Protein AF-A0A520CHU1-F1 (afdb_monomer_lite)

Sequence (107 aa):
MNLDFFTPTNKTLRKYIQGYYFIAKNEKSNSFNYWTFPNNYFILTITQNIDITIEENKLVLKPSTQDKIVINYVASYIKPIEVFYEKPVNEITIYFKPYQLKQPPNK

Secondary structure (DSSP, 8-state):
-----B--SSTTGGGTEEEEEEE---TTPPPEEEEE---S-EEEEEEESEEEEEETTEEEEEE-SS--EEEEEE---SS-EEEEESS---EEEEEEPPP--PPPP--

Structure (mmCIF, N/CA/C/O backbone):
data_AF-A0A520CHU1-F1
#
_entry.id   AF-A0A520CHU1-F1
#
loop_
_atom_site.group_PDB
_atom_site.id
_atom_site.type_symbol
_atom_site.label_atom_id
_atom_site.label_alt_id
_atom_site.label_comp_id
_atom_site.label_asym_id
_atom_site.label_entity_id
_atom_site.label_seq_id
_atom_site.pdbx_PDB_ins_code
_atom_site.Cartn_x
_atom_site.Cartn_y
_atom_site.Cartn_z
_atom_site.occupancy
_atom_site.B_iso_or_equiv
_atom_site.auth_seq_id
_atom_site.auth_comp_id
_atom_site.auth_asym_id
_atom_site.auth_atom_id
_atom_site.pdbx_PDB_model_num
ATOM 1 N N . MET A 1 1 ? 3.536 -3.960 13.510 1.00 62.06 1 MET A N 1
ATOM 2 C CA . MET A 1 1 ? 2.751 -4.540 12.400 1.00 62.06 1 MET A CA 1
ATOM 3 C C . MET A 1 1 ? 3.682 -5.433 11.601 1.00 62.06 1 MET A C 1
ATOM 5 O O . MET A 1 1 ? 4.796 -4.999 11.344 1.00 62.06 1 MET A O 1
ATOM 9 N N . ASN A 1 2 ? 3.274 -6.661 11.286 1.00 65.56 2 ASN A N 1
ATOM 10 C CA . ASN A 1 2 ? 3.988 -7.508 10.331 1.00 65.56 2 ASN A CA 1
ATOM 11 C C . ASN A 1 2 ? 3.186 -7.451 9.032 1.00 65.56 2 ASN A C 1
ATOM 13 O O . ASN A 1 2 ? 1.977 -7.675 9.071 1.00 65.56 2 ASN A O 1
ATOM 17 N N . LEU A 1 3 ? 3.812 -7.009 7.951 1.00 80.81 3 LEU A N 1
ATOM 18 C CA . LEU A 1 3 ? 3.130 -6.670 6.712 1.00 80.81 3 LEU A CA 1
ATOM 19 C C . LEU A 1 3 ? 3.772 -7.491 5.605 1.00 80.81 3 LEU A C 1
ATOM 21 O O . LEU A 1 3 ? 4.922 -7.261 5.230 1.00 80.81 3 LEU A O 1
ATOM 25 N N . ASP A 1 4 ? 3.032 -8.491 5.143 1.00 90.31 4 ASP A N 1
ATOM 26 C CA . ASP A 1 4 ? 3.522 -9.420 4.140 1.00 90.31 4 ASP A CA 1
ATOM 27 C C . ASP A 1 4 ? 3.513 -8.739 2.771 1.00 90.31 4 ASP A C 1
ATOM 29 O O . ASP A 1 4 ? 2.475 -8.299 2.268 1.00 90.31 4 ASP A O 1
ATOM 33 N N . PHE A 1 5 ? 4.696 -8.635 2.171 1.00 93.62 5 PHE A N 1
ATOM 34 C CA . PHE A 1 5 ? 4.861 -8.075 0.840 1.00 93.62 5 PHE A CA 1
ATOM 35 C C . PHE A 1 5 ? 4.870 -9.194 -0.200 1.00 93.62 5 PHE A C 1
ATOM 37 O O . PHE A 1 5 ? 5.798 -10.001 -0.280 1.00 93.62 5 PHE A O 1
ATOM 44 N N . PHE A 1 6 ? 3.827 -9.236 -1.020 1.00 96.50 6 PHE A N 1
ATOM 45 C CA . PHE A 1 6 ? 3.615 -10.276 -2.014 1.00 96.50 6 PHE A CA 1
ATOM 46 C C . PHE A 1 6 ? 4.156 -9.862 -3.378 1.00 96.50 6 PHE A C 1
ATOM 48 O O . PHE A 1 6 ? 4.095 -8.703 -3.783 1.00 96.50 6 PHE A O 1
ATOM 55 N N . THR A 1 7 ? 4.633 -10.846 -4.137 1.00 96.38 7 THR A N 1
ATOM 56 C CA . THR A 1 7 ? 4.999 -10.674 -5.548 1.00 96.38 7 THR A CA 1
ATOM 57 C C . THR A 1 7 ? 3.957 -11.369 -6.424 1.00 96.38 7 THR A C 1
ATOM 59 O O . THR A 1 7 ? 3.570 -12.496 -6.106 1.00 96.38 7 THR A O 1
ATOM 62 N N . PRO A 1 8 ? 3.518 -10.774 -7.551 1.00 96.88 8 PRO A N 1
ATOM 63 C CA . PRO A 1 8 ? 2.588 -11.440 -8.454 1.00 96.88 8 PRO A CA 1
ATOM 64 C C . PRO A 1 8 ? 3.125 -12.794 -8.926 1.00 96.88 8 PRO A C 1
ATOM 66 O O . PRO A 1 8 ? 4.287 -12.922 -9.309 1.00 96.88 8 PRO A O 1
ATOM 69 N N . THR A 1 9 ? 2.271 -13.810 -8.975 1.00 96.19 9 THR A N 1
ATOM 70 C CA . THR A 1 9 ? 2.636 -15.125 -9.530 1.00 96.19 9 THR A CA 1
ATOM 71 C C . THR A 1 9 ? 2.565 -15.131 -11.058 1.00 96.19 9 THR A C 1
ATOM 73 O O . THR A 1 9 ? 3.346 -15.807 -11.733 1.00 96.19 9 THR A O 1
ATOM 76 N N . ASN A 1 10 ? 1.666 -14.322 -11.626 1.00 97.44 10 ASN A N 1
ATOM 77 C CA . ASN A 1 10 ? 1.479 -14.192 -13.064 1.00 97.44 10 ASN A CA 1
ATOM 78 C C . ASN A 1 10 ? 2.712 -13.558 -13.743 1.00 97.44 10 ASN A C 1
ATOM 80 O O . ASN A 1 10 ? 3.144 -12.455 -13.402 1.00 97.44 10 ASN A O 1
ATOM 84 N N . LYS A 1 11 ? 3.254 -14.243 -14.761 1.00 95.25 11 LYS A N 1
ATOM 85 C CA . LYS A 1 11 ? 4.458 -13.817 -15.498 1.00 95.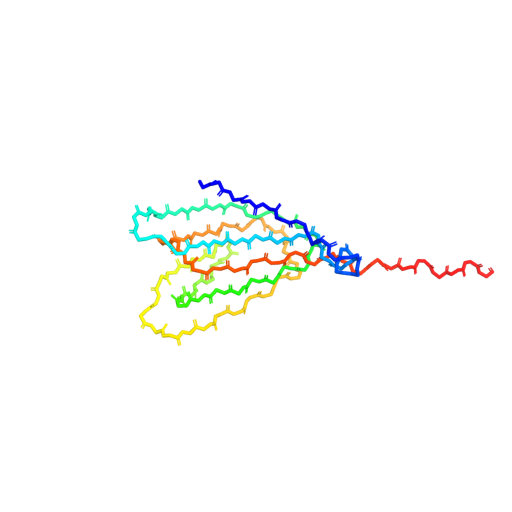25 11 LYS A CA 1
ATOM 86 C C . LYS A 1 11 ? 4.315 -12.445 -16.162 1.00 95.25 11 LYS A C 1
ATOM 88 O O . LYS A 1 11 ? 5.294 -11.707 -16.206 1.00 95.25 11 LYS A O 1
ATOM 93 N N . THR A 1 12 ? 3.135 -12.116 -16.682 1.00 94.56 12 THR A N 1
ATOM 94 C CA . THR A 1 12 ? 2.864 -10.819 -17.314 1.00 94.56 12 THR A CA 1
ATOM 95 C C . THR A 1 12 ? 2.836 -9.718 -16.265 1.00 94.56 12 THR A C 1
ATOM 97 O O . THR A 1 12 ? 3.545 -8.729 -16.415 1.00 94.56 12 THR A O 1
ATOM 100 N N . LEU A 1 13 ? 2.113 -9.918 -15.160 1.00 94.88 13 LEU A N 1
ATOM 101 C CA . LEU A 1 13 ? 2.002 -8.914 -14.099 1.00 94.88 13 LEU A CA 1
ATOM 102 C C . LEU A 1 13 ? 3.344 -8.607 -13.424 1.00 94.88 13 LEU A C 1
ATOM 104 O O . LEU A 1 13 ? 3.625 -7.443 -13.161 1.00 94.88 13 LEU A O 1
ATOM 108 N N . ARG A 1 14 ? 4.228 -9.597 -13.235 1.00 95.06 14 ARG A N 1
ATOM 109 C CA . ARG A 1 14 ? 5.582 -9.376 -12.674 1.00 95.06 14 ARG A CA 1
ATOM 110 C C . ARG A 1 14 ? 6.454 -8.395 -13.463 1.00 95.06 14 ARG A C 1
ATOM 112 O O . ARG A 1 14 ? 7.423 -7.860 -12.915 1.00 95.06 14 ARG A O 1
ATOM 119 N N . LYS A 1 15 ? 6.154 -8.175 -14.748 1.00 93.50 15 LYS A N 1
ATOM 120 C CA . LYS A 1 15 ? 6.856 -7.178 -15.570 1.00 93.50 15 LYS A CA 1
ATOM 121 C C . LYS A 1 15 ? 6.516 -5.751 -15.140 1.00 93.50 15 LYS A C 1
ATOM 123 O O . LYS A 1 15 ? 7.362 -4.878 -15.271 1.00 93.50 15 LYS A O 1
ATOM 128 N N . TYR A 1 16 ? 5.314 -5.544 -14.603 1.00 94.75 16 TYR A N 1
ATOM 129 C CA . TYR A 1 16 ? 4.758 -4.224 -14.306 1.00 94.75 16 TYR A CA 1
ATOM 130 C C . TYR A 1 16 ? 4.602 -3.956 -12.810 1.00 94.75 16 TYR A C 1
ATOM 132 O O . TYR A 1 16 ? 4.681 -2.810 -12.397 1.00 94.75 16 TYR A O 1
ATOM 140 N N . ILE A 1 17 ? 4.411 -4.989 -11.991 1.00 96.44 17 ILE A N 1
ATOM 141 C CA . ILE A 1 17 ? 4.190 -4.874 -10.547 1.00 96.44 17 ILE A CA 1
ATOM 142 C C . ILE A 1 17 ? 5.417 -5.429 -9.820 1.00 96.44 17 ILE A C 1
ATOM 144 O O . ILE A 1 17 ? 5.827 -6.571 -10.047 1.00 96.44 17 ILE A O 1
ATOM 148 N N . GLN A 1 18 ? 6.016 -4.603 -8.962 1.00 96.31 18 GLN A N 1
ATOM 149 C CA . GLN A 1 18 ? 7.089 -4.993 -8.048 1.00 96.31 18 GLN A CA 1
ATOM 150 C C . GLN A 1 18 ? 6.546 -5.887 -6.939 1.00 96.31 18 GLN A C 1
ATOM 152 O O . GLN A 1 18 ? 7.126 -6.926 -6.640 1.00 96.31 18 GLN A O 1
ATOM 157 N N . GLY A 1 19 ? 5.410 -5.495 -6.378 1.00 96.94 19 GLY A N 1
ATOM 158 C CA . GLY A 1 19 ? 4.688 -6.267 -5.389 1.00 96.94 19 GLY A CA 1
ATOM 159 C C . GLY A 1 19 ? 3.514 -5.485 -4.837 1.00 96.94 19 GLY A C 1
ATOM 160 O O . GLY A 1 19 ? 3.198 -4.392 -5.311 1.00 96.94 19 GLY A O 1
ATOM 161 N N . TYR A 1 20 ? 2.839 -6.084 -3.877 1.00 97.31 20 TYR A N 1
ATOM 162 C CA . TYR A 1 20 ? 1.654 -5.527 -3.254 1.00 97.31 20 TYR A CA 1
ATOM 163 C C . TYR A 1 20 ? 1.521 -6.060 -1.835 1.00 97.31 20 TYR A C 1
ATOM 165 O O . TYR A 1 20 ? 2.072 -7.108 -1.499 1.00 97.31 20 TYR A O 1
ATOM 173 N N . TYR A 1 21 ? 0.773 -5.348 -1.011 1.00 96.12 21 TYR A N 1
ATOM 174 C CA . TYR A 1 21 ? 0.452 -5.775 0.341 1.00 96.12 21 TYR A CA 1
ATOM 175 C C . TYR A 1 21 ? -1.007 -5.482 0.664 1.00 96.12 21 TYR A C 1
ATOM 177 O O . TYR A 1 21 ? -1.665 -4.690 -0.018 1.00 96.12 21 TYR A O 1
ATOM 185 N N . PHE A 1 22 ? -1.481 -6.103 1.741 1.00 94.75 22 PHE A N 1
ATOM 186 C CA . PHE A 1 22 ? -2.788 -5.831 2.318 1.00 94.75 22 PHE A CA 1
ATOM 187 C C . PHE A 1 22 ? -2.642 -5.330 3.749 1.00 94.75 22 PHE A C 1
ATOM 189 O O . PHE A 1 22 ? -1.803 -5.822 4.503 1.00 94.75 22 PHE A O 1
ATOM 196 N N . ILE A 1 23 ? -3.506 -4.396 4.128 1.00 92.38 23 ILE A N 1
ATOM 197 C CA . ILE A 1 23 ? -3.828 -4.139 5.531 1.00 92.38 23 ILE A CA 1
ATOM 198 C C . ILE A 1 23 ? -5.270 -4.593 5.705 1.00 92.38 23 ILE A C 1
ATOM 200 O O . ILE A 1 23 ? -6.136 -4.277 4.891 1.00 92.38 23 ILE A O 1
ATOM 204 N N . ALA A 1 24 ? -5.516 -5.405 6.726 1.00 90.62 24 ALA A N 1
ATOM 205 C CA . ALA A 1 24 ? -6.854 -5.867 7.053 1.00 90.62 24 ALA A CA 1
ATOM 206 C C . ALA A 1 24 ? -7.387 -5.068 8.238 1.00 90.62 24 ALA A C 1
ATOM 208 O O . ALA A 1 24 ? -6.663 -4.825 9.211 1.00 90.62 24 ALA A O 1
ATOM 209 N N . LYS A 1 25 ? -8.672 -4.705 8.181 1.00 86.62 25 LYS A N 1
ATOM 210 C CA . LYS A 1 25 ? -9.365 -4.120 9.326 1.00 86.62 25 LYS A CA 1
ATOM 211 C C . LYS A 1 25 ? -9.262 -5.076 10.515 1.00 86.62 25 LYS A C 1
ATOM 213 O O . LYS A 1 25 ? -9.598 -6.255 10.415 1.00 86.62 25 LYS A O 1
ATOM 218 N N . ASN A 1 26 ? -8.838 -4.551 11.658 1.00 85.44 26 ASN A N 1
ATOM 219 C CA . ASN A 1 26 ? -8.801 -5.294 12.908 1.00 85.44 26 ASN A CA 1
ATOM 220 C C . ASN A 1 26 ? -9.269 -4.379 14.046 1.00 85.44 26 ASN A C 1
ATOM 222 O O . ASN A 1 26 ? -8.675 -3.345 14.335 1.00 85.44 26 ASN A O 1
ATOM 226 N N . GLU A 1 27 ? -10.378 -4.743 14.684 1.00 75.69 27 GLU A N 1
ATOM 227 C CA . GLU A 1 27 ? -10.998 -3.901 15.716 1.00 75.69 27 GLU A CA 1
ATOM 228 C C . GLU A 1 27 ? -10.263 -3.960 17.059 1.00 75.69 27 GLU A C 1
ATOM 230 O O . GLU A 1 27 ? -10.438 -3.075 17.892 1.00 75.69 27 GLU A O 1
ATOM 235 N N . LYS A 1 28 ? -9.415 -4.978 17.259 1.00 79.44 28 LYS A N 1
ATOM 236 C CA . LYS A 1 28 ? -8.623 -5.169 18.484 1.00 79.44 28 LYS A CA 1
ATOM 237 C C . LYS A 1 28 ? -7.242 -4.520 18.418 1.00 79.44 28 LYS A C 1
ATOM 239 O O . LYS A 1 28 ? -6.533 -4.499 19.419 1.00 79.44 28 LYS A O 1
ATOM 244 N N . SER A 1 29 ? -6.823 -4.051 17.247 1.00 81.12 29 SER A N 1
ATOM 245 C CA . SER A 1 29 ? -5.518 -3.419 17.060 1.00 81.12 29 SER A CA 1
ATOM 246 C C . SER A 1 29 ? -5.564 -1.920 17.320 1.00 81.12 29 SER A C 1
ATOM 248 O O . SER A 1 29 ? -6.510 -1.235 16.929 1.00 81.12 29 SER A O 1
ATOM 250 N N . ASN A 1 30 ? -4.492 -1.427 17.933 1.00 86.25 30 ASN A N 1
ATOM 251 C CA . ASN A 1 30 ? -4.270 -0.011 18.194 1.00 86.25 30 ASN A CA 1
ATOM 252 C C . ASN A 1 30 ? -3.885 0.754 16.917 1.00 86.25 30 ASN A C 1
ATOM 254 O O . ASN A 1 30 ? -3.635 0.157 15.864 1.00 86.25 30 ASN A O 1
ATOM 258 N N . SER A 1 31 ? -3.798 2.079 17.047 1.00 91.06 31 SER A N 1
ATOM 259 C CA . SER A 1 31 ? -3.192 2.947 16.041 1.00 91.06 31 SER A CA 1
ATOM 260 C C . SER A 1 31 ? -1.754 2.528 15.737 1.00 91.06 31 SER A C 1
ATOM 262 O O . SER A 1 31 ? -1.059 1.927 16.563 1.00 91.06 31 SER A O 1
ATOM 264 N N . PHE A 1 32 ? -1.299 2.846 14.532 1.00 91.38 32 PHE A N 1
ATOM 265 C CA . PHE A 1 32 ? 0.083 2.625 14.132 1.00 91.38 32 PHE A CA 1
ATOM 266 C C . PHE A 1 32 ? 0.517 3.669 13.111 1.00 91.38 32 PHE A C 1
ATOM 268 O O . PHE A 1 32 ? -0.299 4.251 12.396 1.00 91.38 32 PHE A O 1
ATOM 275 N N . ASN A 1 33 ? 1.822 3.880 13.022 1.00 93.44 33 ASN A N 1
ATOM 276 C CA . ASN A 1 33 ? 2.433 4.715 12.005 1.00 93.44 33 ASN A CA 1
ATOM 277 C C . ASN A 1 33 ? 3.626 4.014 11.365 1.00 93.44 33 ASN A C 1
ATOM 279 O O . ASN A 1 33 ? 4.252 3.129 11.952 1.00 93.44 33 ASN A O 1
ATOM 283 N N . TYR A 1 34 ? 3.938 4.429 10.146 1.00 92.00 34 TYR A N 1
ATOM 284 C CA . TYR A 1 34 ? 5.181 4.082 9.478 1.00 92.00 34 TYR A CA 1
ATOM 285 C C . TYR A 1 34 ? 5.662 5.246 8.623 1.00 92.00 34 TYR A C 1
ATOM 287 O O . TYR A 1 34 ? 4.906 6.150 8.277 1.00 92.00 34 TYR A O 1
ATOM 295 N N . TRP A 1 35 ? 6.937 5.199 8.261 1.00 93.19 35 TRP A N 1
ATOM 296 C CA . TRP A 1 35 ? 7.539 6.151 7.341 1.00 93.19 35 TRP A CA 1
ATOM 297 C C . TRP A 1 35 ? 7.685 5.516 5.970 1.00 93.19 35 TRP A C 1
ATOM 299 O O . TRP A 1 35 ? 8.181 4.395 5.851 1.00 93.19 35 TRP A O 1
ATOM 309 N N . THR A 1 36 ? 7.282 6.243 4.933 1.00 90.81 36 THR A N 1
ATOM 310 C CA . THR A 1 36 ? 7.615 5.895 3.555 1.00 90.81 36 THR A CA 1
ATOM 311 C C . THR A 1 36 ? 8.675 6.852 3.022 1.00 90.81 36 THR A C 1
ATOM 313 O O . THR A 1 36 ? 8.585 8.069 3.192 1.00 90.81 36 THR A O 1
ATOM 316 N N . PHE A 1 37 ? 9.708 6.297 2.390 1.00 92.56 37 PHE A N 1
ATOM 317 C CA . PHE A 1 37 ? 10.869 7.039 1.895 1.00 92.56 37 PHE A CA 1
ATOM 318 C C . PHE A 1 37 ? 10.821 7.169 0.374 1.00 92.56 37 PHE A C 1
ATOM 320 O O . PHE A 1 37 ? 10.349 6.226 -0.269 1.00 92.56 37 PHE A O 1
ATOM 327 N N . PRO A 1 38 ? 11.300 8.293 -0.198 1.00 93.00 38 PRO A N 1
ATOM 328 C CA . PRO A 1 38 ? 11.318 8.525 -1.640 1.00 93.00 38 PRO A CA 1
ATOM 329 C C . PRO A 1 38 ? 11.767 7.302 -2.441 1.00 93.00 38 PRO A C 1
ATOM 331 O O . PRO A 1 38 ? 12.805 6.705 -2.159 1.00 93.00 38 PRO A O 1
ATOM 334 N N . ASN A 1 39 ? 10.981 6.933 -3.448 1.00 92.31 39 ASN A N 1
ATOM 335 C CA . ASN A 1 39 ? 11.306 5.869 -4.392 1.00 92.31 39 ASN A CA 1
ATOM 336 C C . ASN A 1 39 ? 10.744 6.202 -5.781 1.00 92.31 39 ASN A C 1
ATOM 338 O O . ASN A 1 39 ? 10.050 7.200 -5.962 1.00 92.31 39 ASN A O 1
ATOM 342 N N . ASN A 1 40 ? 11.082 5.374 -6.767 1.00 92.38 40 ASN A N 1
ATOM 343 C CA . ASN A 1 40 ? 10.700 5.551 -8.168 1.00 92.38 40 ASN A CA 1
ATOM 344 C C . ASN A 1 40 ? 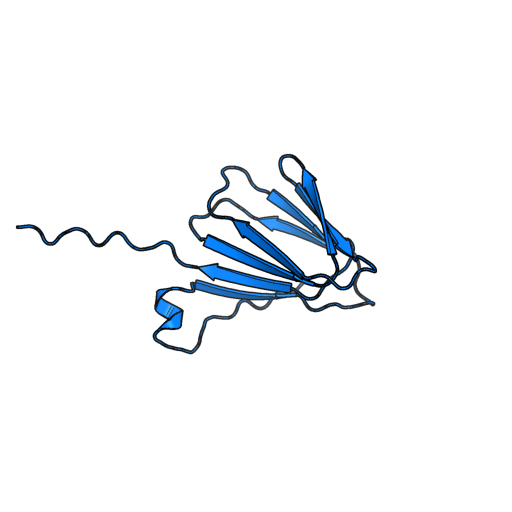9.544 4.636 -8.611 1.00 92.38 40 ASN A C 1
ATOM 346 O O . ASN A 1 40 ? 9.345 4.451 -9.812 1.00 92.38 40 ASN A O 1
ATOM 350 N N . TYR A 1 41 ? 8.820 4.025 -7.672 1.00 94.44 41 TYR A N 1
ATOM 351 C CA . TYR A 1 41 ? 7.632 3.243 -7.986 1.00 94.44 41 TYR A CA 1
ATOM 352 C C . TYR A 1 41 ? 6.420 4.153 -8.154 1.00 94.44 41 TYR A C 1
ATOM 354 O O . TYR A 1 41 ? 6.292 5.182 -7.495 1.00 94.44 41 TYR A O 1
ATOM 362 N N . PHE A 1 42 ? 5.491 3.716 -8.998 1.00 94.94 42 PHE A N 1
ATOM 363 C CA . PHE A 1 42 ? 4.147 4.274 -9.024 1.00 94.94 42 PHE A CA 1
ATOM 364 C C . PHE A 1 42 ? 3.293 3.479 -8.036 1.00 94.94 42 PHE A C 1
ATOM 366 O O . PHE A 1 42 ? 3.068 2.283 -8.229 1.00 94.94 42 PHE A O 1
ATOM 373 N N . ILE A 1 43 ? 2.868 4.114 -6.949 1.00 95.50 43 ILE A N 1
ATOM 374 C CA . ILE A 1 43 ? 2.191 3.445 -5.836 1.00 95.50 43 ILE A CA 1
ATOM 375 C C . ILE A 1 43 ? 0.700 3.745 -5.927 1.00 95.50 43 ILE A C 1
ATOM 377 O O . ILE A 1 43 ? 0.294 4.906 -5.906 1.00 95.50 43 ILE A O 1
ATOM 381 N N . LEU A 1 44 ? -0.106 2.693 -6.039 1.00 97.19 44 LEU A N 1
ATOM 382 C CA . LEU A 1 44 ? -1.561 2.770 -6.007 1.00 97.19 44 LEU A CA 1
ATOM 383 C C . LEU A 1 44 ? -2.053 2.166 -4.697 1.00 97.19 44 LEU A C 1
ATOM 385 O O . LEU A 1 44 ? -1.818 0.986 -4.446 1.00 97.19 44 LEU A O 1
ATOM 389 N N . THR A 1 45 ? -2.777 2.950 -3.913 1.00 96.19 45 THR A N 1
ATOM 390 C CA . THR A 1 45 ? -3.393 2.512 -2.660 1.00 96.19 45 THR A CA 1
ATOM 391 C C . THR A 1 45 ? -4.902 2.650 -2.775 1.00 96.19 45 THR A C 1
ATOM 393 O O . THR A 1 45 ? -5.405 3.704 -3.161 1.00 96.19 45 THR A O 1
ATOM 396 N N . ILE A 1 46 ? -5.624 1.579 -2.462 1.00 97.38 46 ILE A N 1
ATOM 397 C CA . ILE A 1 46 ? -7.084 1.538 -2.445 1.00 97.38 46 ILE A CA 1
ATOM 398 C C . ILE A 1 46 ? -7.504 1.160 -1.033 1.00 97.38 46 ILE A C 1
ATOM 400 O O . ILE A 1 46 ? -7.173 0.069 -0.564 1.00 97.38 46 ILE A O 1
ATOM 404 N N . THR A 1 47 ? -8.263 2.036 -0.385 1.00 95.88 47 THR A N 1
ATOM 405 C CA . THR A 1 47 ? -8.635 1.889 1.022 1.00 95.88 47 THR A CA 1
ATOM 406 C C . THR A 1 47 ? -10.139 2.074 1.196 1.00 95.88 47 THR A C 1
ATOM 408 O O . THR A 1 47 ? -10.756 2.914 0.538 1.00 95.88 47 THR A O 1
ATOM 411 N N . GLN A 1 48 ? -10.748 1.275 2.071 1.00 96.12 48 GLN A N 1
ATOM 412 C CA . GLN A 1 48 ? -12.187 1.318 2.346 1.00 96.12 48 GLN A CA 1
ATOM 413 C C . GLN A 1 48 ? -12.499 2.079 3.635 1.00 96.12 48 GLN A C 1
ATOM 415 O O . GLN A 1 48 ? -11.808 1.914 4.638 1.00 96.12 48 GLN A O 1
ATOM 420 N N . ASN A 1 49 ? -13.603 2.826 3.613 1.00 95.44 49 ASN A N 1
ATOM 421 C CA . ASN A 1 49 ? -14.272 3.443 4.758 1.00 95.44 49 ASN A CA 1
ATOM 422 C C . ASN A 1 49 ? -13.320 4.288 5.613 1.00 95.44 49 ASN A C 1
ATOM 424 O O . ASN A 1 49 ? -13.210 4.096 6.824 1.00 95.44 49 ASN A O 1
ATOM 428 N N . ILE A 1 50 ? -12.624 5.227 4.965 1.00 94.62 50 ILE A N 1
ATOM 429 C CA . ILE A 1 50 ? -11.691 6.151 5.617 1.00 94.62 50 ILE A CA 1
ATOM 430 C C . ILE A 1 50 ? -11.895 7.604 5.217 1.00 94.62 50 ILE A C 1
ATOM 432 O O . ILE A 1 50 ? -12.282 7.903 4.092 1.00 94.62 50 ILE A O 1
ATOM 436 N N . ASP A 1 51 ? -11.528 8.499 6.121 1.00 95.19 51 ASP A N 1
ATOM 437 C CA . ASP A 1 51 ? -11.242 9.900 5.854 1.00 95.19 51 ASP A CA 1
ATOM 438 C C . ASP A 1 51 ? -9.724 10.118 5.860 1.00 95.19 51 ASP A C 1
ATOM 440 O O . ASP A 1 51 ? -9.027 9.663 6.772 1.00 95.19 51 ASP A O 1
ATOM 444 N N . ILE A 1 52 ? -9.210 10.800 4.831 1.00 92.81 52 ILE A N 1
ATOM 445 C CA . ILE A 1 52 ? -7.784 11.126 4.706 1.00 92.81 52 ILE A CA 1
ATOM 446 C C . ILE A 1 52 ? -7.583 12.613 4.940 1.00 92.81 52 ILE A C 1
ATOM 448 O O . ILE A 1 52 ? -8.254 13.447 4.337 1.00 92.81 52 ILE A O 1
ATOM 452 N N . THR A 1 53 ? -6.605 12.942 5.773 1.00 94.75 53 THR A N 1
ATOM 453 C CA . THR A 1 53 ? -6.065 14.295 5.895 1.00 94.75 53 THR A CA 1
ATOM 454 C C . THR A 1 53 ? -4.6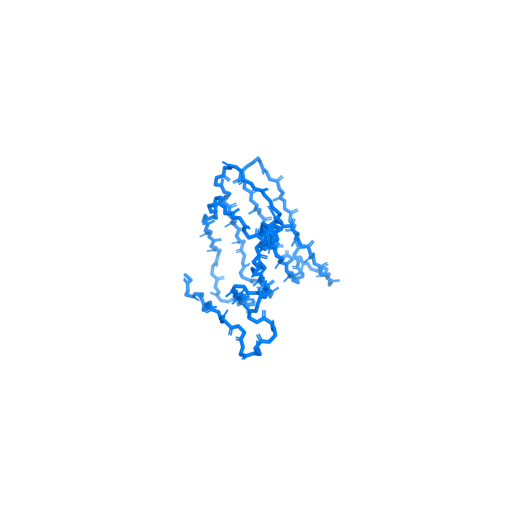12 14.288 5.439 1.00 94.75 53 THR A C 1
ATOM 456 O O . THR A 1 53 ? -3.815 13.473 5.906 1.00 94.75 53 THR A O 1
ATOM 459 N N . ILE A 1 54 ? -4.286 15.172 4.495 1.00 90.25 54 ILE A N 1
ATOM 460 C CA . ILE A 1 54 ? -2.931 15.353 3.970 1.00 90.25 54 ILE A CA 1
ATOM 461 C C . ILE A 1 54 ? -2.357 16.619 4.602 1.00 90.25 54 ILE A C 1
ATOM 463 O O . ILE A 1 54 ? -2.899 17.709 4.432 1.00 90.25 54 ILE A O 1
ATOM 467 N N . GLU A 1 55 ? -1.256 16.455 5.319 1.00 90.12 55 GLU A N 1
ATOM 468 C CA . GLU A 1 55 ? -0.417 17.518 5.863 1.00 90.12 55 GLU A CA 1
ATOM 469 C C . GLU A 1 55 ? 0.933 17.523 5.120 1.00 90.12 55 GLU A C 1
ATOM 471 O O . GLU A 1 55 ? 1.203 16.649 4.297 1.00 90.12 55 GLU A O 1
ATOM 476 N N . GLU A 1 56 ? 1.806 18.496 5.396 1.00 85.94 56 GLU A N 1
ATOM 477 C CA . GLU A 1 56 ? 3.005 18.756 4.579 1.00 85.94 56 GLU A CA 1
ATOM 478 C C . GLU A 1 56 ? 3.913 17.525 4.368 1.00 85.94 56 GLU A C 1
ATOM 480 O O . GLU A 1 56 ? 4.399 17.308 3.262 1.00 85.94 56 GLU A O 1
ATOM 485 N N . ASN A 1 57 ? 4.122 16.698 5.398 1.00 90.56 57 ASN A N 1
ATOM 486 C CA . ASN A 1 57 ? 4.888 15.442 5.304 1.00 90.56 57 ASN A CA 1
ATOM 487 C C . ASN A 1 57 ? 4.212 14.302 6.080 1.00 90.56 57 ASN A C 1
ATOM 489 O O . ASN A 1 57 ? 4.881 13.394 6.577 1.00 90.56 57 ASN A O 1
ATOM 493 N N . LYS A 1 58 ? 2.888 14.374 6.232 1.00 94.38 58 LYS A N 1
ATOM 494 C CA . LYS A 1 58 ? 2.123 13.413 7.020 1.00 94.38 58 LYS A CA 1
ATOM 495 C C . LYS A 1 58 ? 0.775 13.130 6.380 1.00 94.38 58 LYS A C 1
ATOM 497 O O . LYS A 1 58 ? 0.080 14.040 5.944 1.00 94.38 58 LYS A O 1
ATOM 502 N N . LEU A 1 59 ? 0.400 11.861 6.354 1.00 93.94 59 LEU A N 1
ATOM 503 C CA . LEU A 1 59 ? -0.903 11.399 5.913 1.00 93.94 59 LEU A CA 1
ATOM 504 C C . LEU A 1 59 ? -1.602 10.732 7.094 1.00 93.94 59 LEU A C 1
ATOM 506 O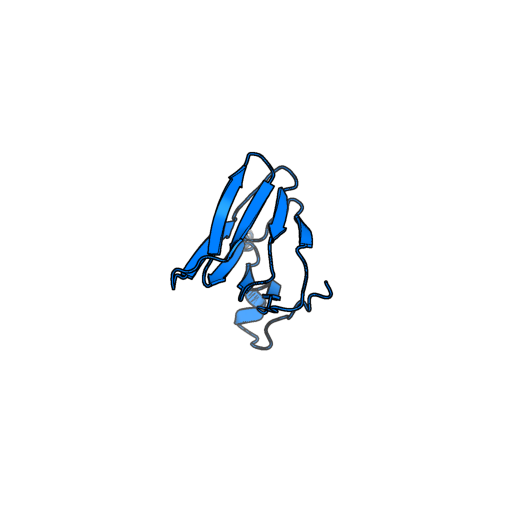 O . LEU A 1 59 ? -1.080 9.791 7.689 1.00 93.94 59 LEU A O 1
ATOM 510 N N . VAL A 1 60 ? -2.772 11.249 7.451 1.00 95.56 60 VAL A N 1
ATOM 511 C CA . VAL A 1 60 ? -3.574 10.774 8.580 1.00 95.56 60 VAL A CA 1
ATOM 512 C C . VAL A 1 60 ? -4.806 10.070 8.032 1.00 95.56 60 VAL A C 1
ATOM 514 O O . VAL A 1 60 ? -5.630 10.700 7.369 1.00 95.56 60 VAL A O 1
ATOM 517 N N . LEU A 1 61 ? -4.935 8.774 8.319 1.00 95.00 61 LEU A N 1
ATOM 518 C CA . LEU A 1 61 ? -6.088 7.959 7.949 1.00 95.00 61 LEU A CA 1
ATOM 519 C C . LEU A 1 61 ? -6.933 7.673 9.186 1.00 95.00 61 LEU A C 1
ATOM 521 O O . LEU A 1 61 ? -6.457 7.094 10.170 1.00 95.00 61 LEU A O 1
ATOM 525 N N . LYS A 1 62 ? -8.206 8.059 9.114 1.00 94.06 62 LYS A N 1
ATOM 526 C CA . LYS A 1 62 ? -9.196 7.826 10.166 1.00 94.06 62 LYS A CA 1
ATOM 527 C C . LYS A 1 62 ? -10.334 6.965 9.627 1.00 94.06 62 LYS A C 1
ATOM 529 O O . LYS A 1 62 ? -10.781 7.221 8.511 1.00 94.06 62 LYS A O 1
ATOM 534 N N . PRO A 1 63 ? -10.822 5.963 10.376 1.00 92.38 63 PRO A N 1
ATOM 535 C CA . PRO A 1 63 ? -12.026 5.236 10.000 1.00 92.38 63 PRO A CA 1
ATOM 536 C C . PRO A 1 63 ? -13.216 6.184 9.818 1.00 92.38 63 PRO A C 1
ATOM 538 O O . PRO A 1 63 ? -13.453 7.065 10.641 1.00 92.38 63 PRO A O 1
ATOM 541 N N . SER A 1 64 ? -13.979 5.967 8.756 1.00 91.62 64 SER A N 1
ATOM 542 C CA . SER A 1 64 ? -15.207 6.691 8.446 1.00 91.62 64 SER A CA 1
ATOM 543 C C . SER A 1 64 ? -16.410 5.778 8.659 1.00 91.62 64 SER A C 1
ATOM 545 O O . SER A 1 64 ? -16.340 4.572 8.420 1.00 91.62 64 SER A O 1
ATOM 547 N N . THR A 1 65 ? -17.536 6.346 9.084 1.00 89.81 65 THR A N 1
ATOM 548 C CA . THR A 1 65 ? -18.824 5.630 9.152 1.00 89.81 65 THR A CA 1
ATOM 549 C C . THR A 1 65 ? -19.523 5.557 7.794 1.00 89.81 65 THR A C 1
ATOM 551 O O . THR A 1 65 ? -20.547 4.894 7.666 1.00 89.81 65 THR A O 1
ATOM 554 N N . GLN A 1 66 ? -18.984 6.245 6.785 1.00 91.94 66 GLN A N 1
ATOM 555 C CA . GLN A 1 66 ? -19.487 6.226 5.419 1.00 91.94 66 GLN A CA 1
ATOM 556 C C . GLN A 1 66 ? -18.904 5.044 4.646 1.00 91.94 66 GLN A C 1
ATOM 558 O O . GLN A 1 66 ? -17.690 4.824 4.668 1.00 91.94 66 GLN A O 1
ATOM 563 N N . ASP A 1 67 ? -19.758 4.352 3.892 1.00 92.69 67 ASP A N 1
ATOM 564 C CA . ASP A 1 67 ? -19.325 3.334 2.940 1.00 92.69 67 ASP A CA 1
ATOM 565 C C . ASP A 1 67 ? -18.732 3.996 1.696 1.00 92.69 67 ASP A C 1
ATOM 567 O O . ASP A 1 67 ? -19.446 4.457 0.802 1.00 92.69 67 ASP A O 1
ATOM 571 N N . LYS A 1 68 ? -17.402 4.082 1.653 1.00 94.00 68 LYS A N 1
ATOM 572 C CA . LYS A 1 68 ? -16.676 4.719 0.552 1.00 94.00 68 LYS A CA 1
ATOM 573 C C . LYS A 1 68 ? -15.342 4.054 0.273 1.00 94.00 68 LYS A C 1
ATOM 575 O O . LYS A 1 68 ? -14.706 3.486 1.154 1.00 94.00 68 LYS A O 1
ATOM 580 N N . ILE A 1 69 ? -14.903 4.167 -0.973 1.00 95.38 69 ILE A N 1
ATOM 581 C CA . ILE A 1 69 ? -13.593 3.702 -1.423 1.00 95.38 69 ILE A CA 1
ATOM 582 C C . ILE A 1 69 ? -12.770 4.930 -1.782 1.00 95.38 69 ILE A C 1
ATOM 584 O O . ILE A 1 69 ? -13.206 5.761 -2.578 1.00 95.38 69 ILE A O 1
ATOM 588 N N . VAL A 1 70 ? -11.580 5.031 -1.203 1.00 95.25 70 VAL A N 1
ATOM 589 C CA . VAL A 1 70 ? -10.609 6.075 -1.518 1.00 95.25 70 VAL A CA 1
ATOM 590 C C . VAL A 1 70 ? -9.464 5.447 -2.297 1.00 95.25 70 VAL A C 1
ATOM 592 O O . VAL A 1 70 ? -8.933 4.409 -1.906 1.00 95.25 70 VAL A O 1
ATOM 595 N N . ILE A 1 71 ? -9.096 6.074 -3.412 1.00 94.94 71 ILE A N 1
ATOM 596 C CA . ILE A 1 71 ? -7.994 5.641 -4.270 1.00 94.94 71 ILE A CA 1
ATOM 597 C C . ILE A 1 71 ? -6.948 6.750 -4.272 1.00 94.94 71 ILE A C 1
ATOM 599 O O . ILE A 1 71 ? -7.244 7.874 -4.669 1.00 94.94 71 ILE A O 1
ATOM 603 N N . ASN A 1 72 ? -5.727 6.423 -3.860 1.00 93.06 72 ASN A N 1
ATOM 604 C CA . ASN A 1 72 ? -4.585 7.327 -3.887 1.00 93.06 72 ASN A CA 1
ATOM 605 C C . ASN A 1 72 ? -3.525 6.813 -4.848 1.00 93.06 72 ASN A C 1
ATOM 607 O O . ASN A 1 72 ? -3.211 5.623 -4.872 1.00 93.06 72 ASN A O 1
ATOM 611 N N . TYR A 1 73 ? -2.945 7.736 -5.605 1.00 93.12 73 TYR A N 1
ATOM 612 C CA . TYR A 1 73 ? -1.873 7.451 -6.541 1.00 93.12 73 TYR A CA 1
ATOM 613 C C . TYR A 1 73 ? -0.684 8.365 -6.264 1.00 93.12 73 TYR A C 1
ATOM 615 O O . TYR A 1 73 ? -0.808 9.589 -6.316 1.00 93.12 73 TYR A O 1
ATOM 623 N N . VAL A 1 74 ? 0.471 7.765 -5.986 1.00 91.25 74 VAL A N 1
ATOM 624 C CA . VAL A 1 74 ? 1.722 8.475 -5.716 1.00 91.25 74 VAL A CA 1
ATOM 625 C C . VAL A 1 74 ? 2.730 8.119 -6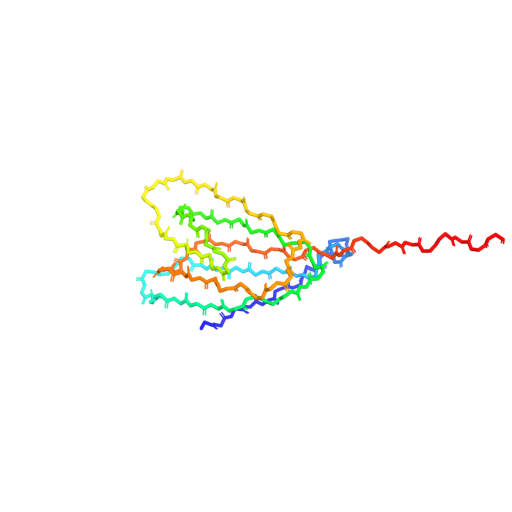.798 1.00 91.25 74 VAL A C 1
ATOM 627 O O . VAL A 1 74 ? 3.157 6.972 -6.911 1.00 91.25 74 VAL A O 1
ATOM 630 N N . ALA A 1 75 ? 3.112 9.117 -7.595 1.00 88.69 75 ALA A N 1
ATOM 631 C CA . ALA A 1 75 ? 4.099 8.964 -8.666 1.00 88.69 75 ALA A CA 1
ATOM 632 C C . ALA A 1 75 ? 5.501 9.454 -8.287 1.00 88.69 75 ALA A C 1
ATOM 634 O O . ALA A 1 75 ? 6.490 8.986 -8.842 1.00 88.69 75 ALA A O 1
ATOM 635 N N . SER A 1 76 ? 5.592 10.421 -7.373 1.00 87.31 76 SER A N 1
ATOM 636 C CA . SER A 1 76 ? 6.862 10.998 -6.937 1.00 87.31 76 SER A CA 1
ATOM 637 C C . SER A 1 76 ? 6.691 11.755 -5.630 1.00 87.31 76 SER A C 1
ATOM 639 O O . SER A 1 76 ? 5.700 12.460 -5.449 1.00 87.31 76 SER A O 1
ATOM 641 N N . TYR A 1 77 ? 7.688 11.666 -4.759 1.00 88.31 77 TYR A N 1
ATOM 642 C CA . TYR A 1 77 ? 7.802 12.468 -3.546 1.00 88.31 77 TYR A CA 1
ATOM 643 C C . TYR A 1 77 ? 9.280 12.574 -3.170 1.00 88.31 77 TYR A C 1
ATOM 645 O O . TYR A 1 77 ? 10.043 11.629 -3.357 1.00 88.31 77 TYR A O 1
ATOM 653 N N . ILE A 1 78 ? 9.694 13.749 -2.693 1.00 90.94 78 ILE A N 1
ATOM 654 C CA . ILE A 1 78 ? 11.114 14.097 -2.490 1.00 90.94 78 ILE A CA 1
ATOM 655 C C . ILE A 1 78 ? 11.534 14.128 -1.017 1.00 90.94 78 ILE A C 1
ATOM 657 O O . ILE A 1 78 ? 12.718 14.247 -0.714 1.00 90.94 78 ILE A O 1
ATOM 661 N N . LYS A 1 79 ? 10.574 14.019 -0.097 1.00 93.31 79 LYS A N 1
ATOM 662 C CA . LYS A 1 79 ? 10.790 13.989 1.352 1.00 93.31 79 LYS A CA 1
ATOM 663 C C . LYS A 1 79 ? 10.092 12.763 1.940 1.00 93.31 79 LYS A C 1
ATOM 665 O O . LYS A 1 79 ? 9.072 12.360 1.386 1.00 93.31 79 LYS A O 1
ATOM 670 N N . PRO A 1 80 ? 10.606 12.158 3.022 1.00 94.38 80 PRO A N 1
ATOM 671 C CA . PRO A 1 80 ? 9.892 11.102 3.731 1.00 94.38 80 PRO A CA 1
ATOM 672 C C . PRO A 1 80 ? 8.502 11.564 4.175 1.00 94.38 80 PRO A C 1
ATOM 674 O O . PRO A 1 80 ? 8.343 12.704 4.608 1.00 94.38 80 PRO A O 1
ATOM 677 N N . ILE A 1 81 ? 7.519 10.670 4.086 1.00 93.62 81 ILE A N 1
ATOM 678 C CA . ILE A 1 81 ? 6.137 10.927 4.503 1.00 93.62 81 ILE A CA 1
ATOM 679 C C . ILE A 1 81 ? 5.818 9.994 5.671 1.00 93.62 81 ILE A C 1
ATOM 681 O O . ILE A 1 81 ? 6.001 8.778 5.563 1.00 93.62 81 ILE A O 1
ATOM 685 N N . GLU A 1 82 ? 5.342 10.550 6.783 1.00 95.81 82 GLU A N 1
ATOM 686 C CA . GLU A 1 82 ? 4.750 9.768 7.867 1.00 95.81 82 GLU A CA 1
ATOM 687 C C . GLU A 1 82 ? 3.328 9.362 7.470 1.00 95.81 82 GLU A C 1
ATOM 689 O O . GLU A 1 82 ? 2.507 10.205 7.125 1.00 95.81 82 GLU A O 1
ATOM 694 N N . VAL A 1 83 ? 3.003 8.078 7.551 1.00 94.25 83 VAL A N 1
ATOM 695 C CA . VAL A 1 83 ? 1.639 7.584 7.369 1.00 94.25 83 VAL A CA 1
ATOM 696 C C . VAL A 1 83 ? 1.133 7.098 8.717 1.00 94.25 83 VAL A C 1
ATOM 698 O O . VAL A 1 83 ? 1.692 6.166 9.294 1.00 94.25 83 VAL A O 1
ATOM 701 N N . PHE A 1 84 ? 0.091 7.742 9.231 1.00 95.38 84 PHE A N 1
ATOM 702 C CA . PHE A 1 84 ? -0.518 7.446 10.521 1.00 95.38 84 PHE A CA 1
ATOM 703 C C . PHE A 1 84 ? -1.937 6.910 10.332 1.00 95.38 84 PHE A C 1
ATOM 705 O O . PHE A 1 84 ? -2.790 7.578 9.751 1.00 95.38 84 PHE A O 1
ATOM 712 N N . TYR A 1 85 ? -2.198 5.732 10.891 1.00 94.12 85 TYR A N 1
ATOM 713 C CA . TYR A 1 85 ? -3.511 5.102 10.938 1.00 94.12 85 TYR A CA 1
ATOM 714 C C . TYR A 1 85 ? -4.045 5.163 12.362 1.00 94.12 85 TYR A C 1
ATOM 716 O O . TYR A 1 85 ? -3.431 4.626 13.288 1.00 94.12 85 TYR A O 1
ATOM 724 N N . GLU A 1 86 ? -5.227 5.750 12.542 1.00 93.50 86 GLU A N 1
ATOM 725 C CA . GLU A 1 86 ? -5.907 5.720 13.840 1.00 93.50 86 GLU A CA 1
ATOM 726 C C . GLU A 1 86 ? -6.327 4.290 14.215 1.00 93.50 86 GLU A C 1
ATOM 728 O O . GLU A 1 86 ? -6.216 3.890 15.373 1.00 93.50 86 GLU A O 1
ATOM 733 N N . LYS A 1 87 ? -6.751 3.498 13.222 1.00 91.31 87 LYS A N 1
ATOM 734 C CA . LYS A 1 87 ? -6.985 2.050 13.322 1.00 91.31 87 LYS A CA 1
ATOM 735 C C . LYS A 1 87 ? -6.681 1.378 11.979 1.00 91.31 87 LYS A 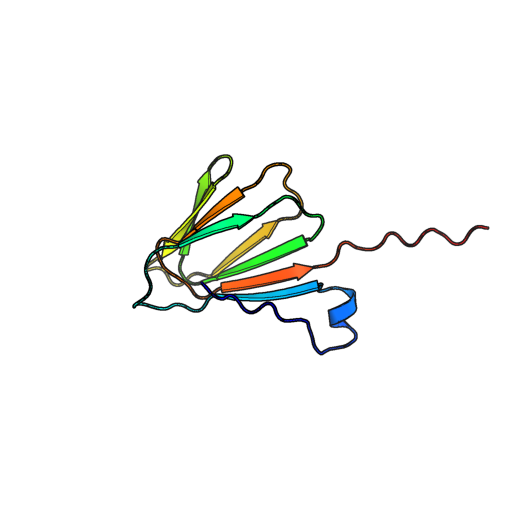C 1
ATOM 737 O O . LYS A 1 87 ? -6.832 2.033 10.946 1.00 91.31 87 LYS A O 1
ATOM 742 N N . PRO A 1 88 ? -6.309 0.085 11.951 1.00 89.44 88 PRO A N 1
ATOM 743 C CA . PRO A 1 88 ? -6.209 -0.654 10.700 1.00 89.44 88 PRO A CA 1
ATOM 744 C C . PRO A 1 88 ? -7.543 -0.718 9.966 1.00 89.44 88 PRO A C 1
ATOM 746 O O . PRO A 1 88 ? -8.603 -0.927 10.562 1.00 89.44 88 PRO A O 1
ATOM 749 N N . VAL A 1 89 ? -7.460 -0.580 8.652 1.00 91.88 89 VAL A N 1
ATOM 750 C CA . VAL A 1 89 ? -8.584 -0.573 7.716 1.00 91.88 89 VAL A CA 1
ATOM 751 C C . VAL A 1 89 ? -8.278 -1.521 6.570 1.00 91.88 89 VAL A C 1
ATOM 753 O O . VAL A 1 89 ? -7.128 -1.918 6.387 1.00 91.88 89 VAL A O 1
ATOM 756 N N . ASN A 1 90 ? -9.304 -1.898 5.810 1.00 94.19 90 ASN A N 1
ATOM 757 C CA . ASN A 1 90 ? -9.093 -2.701 4.615 1.00 94.19 90 ASN A CA 1
ATOM 758 C C . ASN A 1 90 ? -8.405 -1.846 3.553 1.00 94.19 90 ASN A C 1
ATOM 760 O O . ASN A 1 90 ? -8.974 -0.865 3.068 1.00 94.19 90 ASN A O 1
ATOM 764 N N . GLU A 1 91 ? -7.197 -2.249 3.193 1.00 95.50 91 GLU A N 1
ATOM 765 C CA . GLU A 1 91 ? -6.366 -1.598 2.198 1.00 95.50 91 GLU A CA 1
ATOM 766 C C . GLU A 1 91 ? -5.670 -2.636 1.325 1.00 95.50 91 GLU A C 1
ATOM 768 O O . GLU A 1 91 ? -5.201 -3.668 1.809 1.00 95.50 91 GLU A O 1
ATOM 773 N N . ILE A 1 92 ? -5.539 -2.311 0.043 1.00 97.00 92 ILE A N 1
ATOM 774 C CA . ILE A 1 92 ? -4.538 -2.899 -0.838 1.00 97.00 92 ILE A CA 1
ATOM 775 C C . ILE A 1 92 ? -3.637 -1.787 -1.364 1.00 97.00 92 ILE A C 1
ATOM 777 O O . ILE A 1 92 ? -4.115 -0.779 -1.884 1.00 97.00 92 ILE A O 1
ATOM 781 N N . THR A 1 93 ? -2.330 -2.008 -1.281 1.00 96.62 93 THR A N 1
ATOM 782 C CA . THR A 1 93 ? -1.337 -1.131 -1.899 1.00 96.62 93 THR A CA 1
ATOM 783 C C . THR A 1 93 ? -0.509 -1.921 -2.898 1.00 96.62 93 THR A C 1
ATOM 785 O O . THR A 1 93 ? -0.026 -3.012 -2.598 1.00 96.62 93 THR A O 1
ATOM 788 N N . ILE A 1 94 ? -0.342 -1.370 -4.099 1.00 97.69 94 ILE A N 1
ATOM 789 C CA . ILE A 1 94 ? 0.342 -1.990 -5.233 1.00 97.69 94 ILE A CA 1
ATOM 790 C C . ILE A 1 94 ? 1.474 -1.075 -5.693 1.00 97.69 94 ILE A C 1
ATOM 792 O O . ILE A 1 94 ? 1.262 0.103 -5.977 1.00 97.69 94 ILE A O 1
ATOM 796 N N . TYR A 1 95 ? 2.669 -1.644 -5.822 1.00 96.75 95 TYR A N 1
ATOM 797 C CA . TYR A 1 95 ? 3.860 -0.964 -6.319 1.00 96.75 95 TYR A CA 1
ATOM 798 C C . TYR A 1 95 ? 4.071 -1.332 -7.781 1.00 96.75 95 TYR A C 1
ATOM 800 O O . TYR A 1 95 ? 4.493 -2.448 -8.099 1.00 96.75 95 TYR A O 1
ATOM 808 N N . PHE A 1 96 ? 3.808 -0.394 -8.681 1.00 96.31 96 PHE A N 1
ATOM 809 C CA . PHE A 1 96 ? 4.128 -0.545 -10.091 1.00 96.31 96 PHE A CA 1
ATOM 810 C C . PHE A 1 96 ? 5.568 -0.108 -10.358 1.00 96.31 96 PHE A C 1
ATOM 812 O O . PHE A 1 96 ? 6.023 0.946 -9.910 1.00 96.31 96 PHE A O 1
ATOM 819 N N . LYS A 1 97 ? 6.294 -0.937 -11.110 1.00 94.50 97 LYS A N 1
ATOM 820 C CA . LYS A 1 97 ? 7.640 -0.633 -11.595 1.00 94.50 97 LYS A CA 1
ATOM 821 C C . LYS A 1 97 ? 7.575 0.568 -12.538 1.00 94.50 97 LYS A C 1
ATOM 823 O O . LYS A 1 97 ? 6.652 0.635 -13.355 1.00 94.50 97 LYS A O 1
ATOM 828 N N . PRO A 1 98 ? 8.562 1.475 -12.493 1.00 90.94 98 PRO A N 1
ATOM 829 C CA . PRO A 1 98 ? 8.666 2.504 -13.509 1.00 90.94 98 PRO A CA 1
ATOM 830 C C . PRO A 1 98 ? 8.832 1.856 -14.886 1.00 90.94 98 PRO A C 1
ATOM 832 O O . PRO A 1 98 ? 9.482 0.812 -15.021 1.00 90.94 98 PRO A O 1
ATOM 835 N N . TYR A 1 99 ? 8.244 2.462 -15.919 1.00 77.62 99 TYR A N 1
ATOM 836 C CA . TYR A 1 99 ? 8.449 1.989 -17.282 1.00 77.62 99 TYR A CA 1
ATOM 837 C C . TYR A 1 99 ? 9.932 2.139 -17.626 1.00 77.62 99 TYR A C 1
ATOM 839 O O . TYR A 1 99 ? 10.480 3.241 -17.608 1.00 77.62 99 TYR A O 1
ATOM 847 N N . GLN A 1 100 ? 10.599 1.022 -17.906 1.00 65.75 100 GLN A N 1
ATOM 848 C CA . GLN A 1 100 ? 11.983 1.044 -18.355 1.00 65.75 100 GLN A CA 1
ATOM 849 C C . GLN A 1 100 ? 12.007 1.724 -19.723 1.00 65.75 100 GLN A C 1
ATOM 851 O O . GLN A 1 100 ? 11.452 1.194 -20.689 1.00 65.75 100 GLN A O 1
ATOM 856 N N . LEU A 1 101 ? 12.639 2.897 -19.812 1.00 52.41 101 LEU A N 1
ATOM 857 C CA . LEU A 1 101 ? 13.007 3.475 -21.097 1.00 52.41 101 LEU A CA 1
ATOM 858 C C . LEU A 1 101 ? 13.913 2.454 -21.786 1.00 52.41 101 LEU A C 1
ATOM 860 O O . LEU A 1 101 ? 15.071 2.278 -21.409 1.00 52.41 101 LEU A O 1
ATOM 864 N N . LYS A 1 102 ? 13.374 1.723 -22.765 1.00 53.28 102 LYS A N 1
ATOM 865 C CA . LYS A 1 102 ? 14.215 0.947 -23.670 1.00 53.28 102 LYS A CA 1
ATOM 866 C C . LYS A 1 102 ? 15.102 1.964 -24.374 1.00 53.28 102 LYS A C 1
ATOM 868 O O . LYS A 1 102 ? 14.573 2.862 -25.029 1.00 53.28 102 LYS A O 1
ATOM 873 N N . GLN A 1 103 ? 16.422 1.843 -24.220 1.00 52.69 103 GLN A N 1
ATOM 874 C CA . GLN A 1 103 ? 17.331 2.566 -25.101 1.00 52.69 103 GLN A CA 1
ATOM 875 C C . GLN A 1 103 ? 16.907 2.245 -26.542 1.00 52.69 103 GLN A C 1
ATOM 877 O O . GLN A 1 103 ? 16.654 1.067 -26.837 1.00 52.69 103 GLN A O 1
ATOM 882 N N . PRO A 1 104 ? 16.737 3.248 -27.421 1.00 54.62 104 PRO A N 1
ATOM 883 C CA . PRO A 1 104 ? 16.513 2.963 -28.827 1.00 54.62 104 PRO A CA 1
ATOM 884 C C . PRO A 1 104 ? 17.676 2.088 -29.318 1.00 54.62 104 PRO A C 1
ATOM 886 O O . PRO A 1 104 ? 18.807 2.298 -28.876 1.00 54.62 104 PRO A O 1
ATOM 889 N N . PRO A 1 105 ? 17.425 1.079 -30.170 1.00 56.41 105 PRO A N 1
ATOM 890 C CA . PRO A 1 105 ? 18.515 0.308 -30.746 1.00 56.41 105 PRO A CA 1
ATOM 891 C C . PRO A 1 105 ? 19.472 1.288 -31.428 1.00 56.41 105 PRO A C 1
ATOM 893 O O . PRO A 1 105 ? 19.027 2.101 -32.242 1.00 56.41 105 PRO A O 1
ATOM 896 N N . ASN A 1 106 ? 20.754 1.242 -31.048 1.00 61.09 106 ASN A N 1
ATOM 897 C CA . ASN A 1 106 ? 21.810 1.981 -31.732 1.00 61.09 106 ASN A CA 1
ATOM 898 C C . ASN A 1 106 ? 21.691 1.665 -33.229 1.00 61.09 106 ASN A C 1
ATOM 900 O O . ASN A 1 106 ? 21.783 0.497 -33.615 1.00 61.09 106 ASN A O 1
ATOM 904 N N . LYS A 1 107 ? 21.383 2.689 -34.028 1.00 48.78 107 LYS A N 1
ATOM 905 C CA . LYS A 1 107 ? 21.470 2.632 -35.487 1.00 48.78 107 LYS A CA 1
ATOM 906 C C . LYS A 1 107 ? 22.916 2.808 -35.912 1.00 48.78 107 LYS A C 1
ATOM 908 O O . LYS A 1 107 ? 23.599 3.632 -35.264 1.00 48.78 107 LYS A O 1
#

Radius of gyration: 16.09 Å; chains: 1; bounding box: 41×34×54 Å

pLDDT: mean 89.45, std 11.23, range [48.78, 97.69]

Foldseek 3Di:
DDWDWAADPDPVVNVWFVTKTKWAFDPPDAKDKDKDAWDQWWKKKKFFQWDWDDDPQEIETEGHPDTDIDIDIDRTDHGIHMYIYRGTTTMMMITTDPPPPDDDPDD